Protein AF-A0A835DHA2-F1 (afdb_monomer)

Mean predicted aligned error: 10.25 Å

Foldseek 3Di:
DVVVVVVVVVVVVVVPDDDDDDDDPLADDDDPPDDDDDDEAEDDQDCDDQDHNVCQQCVNPCVSPRHHVVVVVVVVVVVCVVDVSDDYDYDPCPRRVVVVVVVVVD

Solvent-accessible surface area (backbone atoms only — not comparable to full-atom values): 6897 Å² total; per-residue (Å²): 109,74,67,61,52,53,52,52,55,54,53,53,58,63,76,68,65,81,82,80,84,78,86,75,88,63,74,88,77,83,55,83,103,52,91,72,83,84,86,79,49,69,72,87,76,71,86,46,77,96,47,54,50,65,29,34,37,75,37,45,72,39,90,82,51,80,44,38,49,51,61,52,53,54,52,49,52,55,54,39,71,76,35,84,64,58,72,75,53,83,79,60,48,89,60,57,51,47,51,50,55,62,55,74,74,105

Sequence (106 aa):
MAIEVVFVFFFASIFCAESKYMVYNTTQRVVPEKINVHLVPHSHDDVGWLKTVDQYYFGGNNSIRGACVQNVLDSVISALLDDKNRKFIYVEMARFLFNYYKFCLF

Structure (mmCIF, N/CA/C/O backbone):
data_AF-A0A835DHA2-F1
#
_entry.id   AF-A0A835DHA2-F1
#
loop_
_atom_site.group_PDB
_atom_site.id
_atom_site.type_symbol
_atom_site.label_atom_id
_atom_site.label_alt_id
_atom_site.label_comp_id
_atom_site.label_asym_id
_atom_site.label_entity_id
_atom_site.label_seq_id
_atom_site.pdbx_PDB_ins_code
_atom_site.Cartn_x
_atom_site.Cartn_y
_atom_site.Cartn_z
_atom_site.occupancy
_atom_site.B_iso_or_equiv
_atom_site.auth_seq_id
_atom_site.auth_comp_id
_atom_site.auth_asym_id
_atom_site.auth_atom_id
_atom_site.pdbx_PDB_model_num
ATOM 1 N N . MET A 1 1 ? -44.297 6.671 -27.944 1.00 62.94 1 MET A N 1
ATOM 2 C CA . MET A 1 1 ? -44.898 6.304 -26.641 1.00 62.94 1 MET A CA 1
ATOM 3 C C . MET A 1 1 ? -44.122 5.214 -25.912 1.00 62.94 1 MET A C 1
ATOM 5 O O . MET A 1 1 ? -43.697 5.482 -24.805 1.00 62.94 1 ME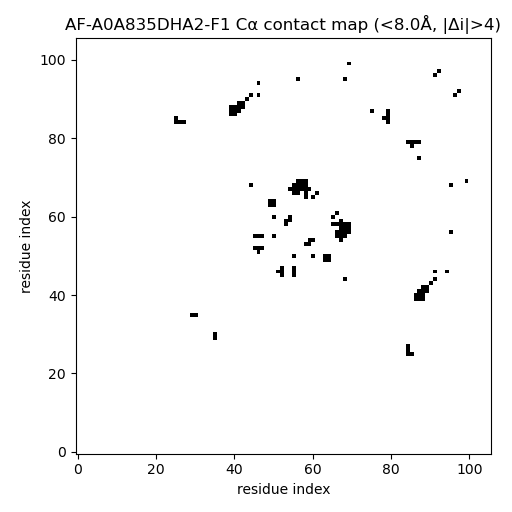T A O 1
ATOM 9 N N . ALA A 1 2 ? -43.872 4.035 -26.495 1.00 70.50 2 ALA A N 1
ATOM 10 C CA . ALA A 1 2 ? -43.145 2.966 -25.788 1.00 70.50 2 ALA A CA 1
ATOM 11 C C . ALA A 1 2 ? -41.702 3.343 -25.375 1.00 70.50 2 ALA A C 1
ATOM 13 O O . ALA A 1 2 ? -41.292 3.046 -24.262 1.00 70.50 2 ALA A O 1
ATOM 14 N N . ILE A 1 3 ? -40.958 4.046 -26.237 1.00 73.25 3 ILE A N 1
ATOM 15 C CA . ILE A 1 3 ? -39.556 4.434 -25.978 1.00 73.25 3 ILE A CA 1
ATOM 16 C C . ILE A 1 3 ? -39.454 5.485 -24.858 1.00 73.25 3 ILE A C 1
ATOM 18 O O . ILE A 1 3 ? -38.643 5.342 -23.951 1.00 73.25 3 ILE A O 1
ATOM 22 N N . GLU A 1 4 ? -40.328 6.494 -24.881 1.00 74.81 4 GLU A N 1
ATOM 23 C CA . GLU A 1 4 ? -40.44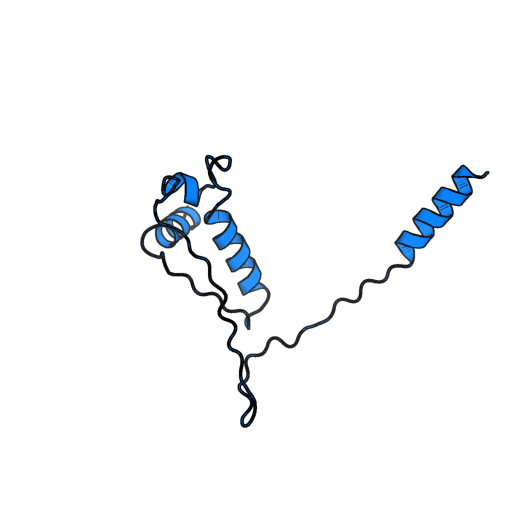2 7.527 -23.836 1.00 74.81 4 GLU A CA 1
ATOM 24 C C . GLU A 1 4 ? -40.686 6.909 -22.450 1.00 74.81 4 GLU A C 1
ATOM 26 O O . GLU A 1 4 ? -40.030 7.258 -21.474 1.00 74.81 4 GLU A O 1
ATOM 31 N N . VAL A 1 5 ? -41.585 5.923 -22.375 1.00 76.44 5 VAL A N 1
ATOM 32 C CA . VAL A 1 5 ? -41.922 5.229 -21.125 1.00 76.44 5 VAL A CA 1
ATOM 33 C C . VAL A 1 5 ? -40.724 4.434 -20.590 1.00 76.44 5 VAL A C 1
ATOM 35 O O . VAL A 1 5 ? -40.464 4.457 -19.390 1.00 76.44 5 VAL A O 1
ATOM 38 N N . VAL A 1 6 ? -39.946 3.791 -21.467 1.00 78.06 6 VAL A N 1
ATOM 39 C CA . VAL A 1 6 ? -38.726 3.055 -21.082 1.00 78.06 6 VAL A CA 1
ATOM 40 C C . VAL A 1 6 ? -37.669 3.996 -20.500 1.00 78.06 6 VAL A C 1
ATOM 42 O O . VAL A 1 6 ? -37.073 3.674 -19.472 1.00 78.06 6 VAL A O 1
ATOM 45 N N . PHE A 1 7 ? -37.470 5.176 -21.096 1.00 76.62 7 PHE A N 1
ATOM 46 C CA . PHE A 1 7 ? -36.549 6.176 -20.549 1.00 76.62 7 PHE A CA 1
ATOM 47 C C . PHE A 1 7 ? -37.006 6.683 -19.181 1.00 76.62 7 PHE A C 1
ATOM 49 O O . PHE A 1 7 ? -36.188 6.772 -18.270 1.00 76.62 7 PHE A O 1
ATOM 56 N N . VAL A 1 8 ? -38.303 6.938 -18.994 1.00 79.94 8 VAL A N 1
ATOM 57 C CA . VAL A 1 8 ? -38.850 7.368 -17.697 1.00 79.94 8 VAL A CA 1
ATOM 58 C C . VAL A 1 8 ? -38.616 6.315 -16.611 1.00 79.94 8 VAL A C 1
ATOM 60 O O . VAL A 1 8 ? -38.175 6.669 -15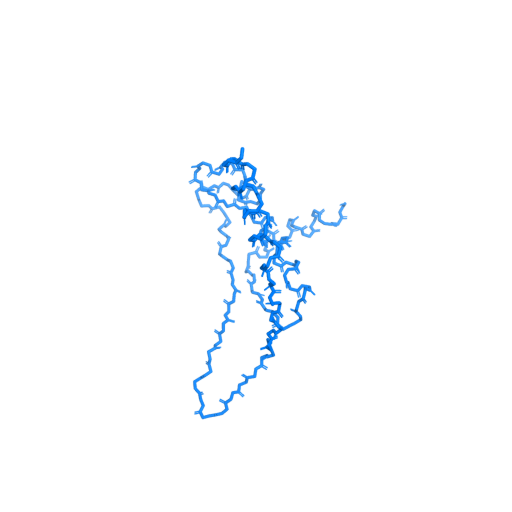.519 1.00 79.94 8 VAL A O 1
ATOM 63 N N . PHE A 1 9 ? -38.829 5.027 -16.900 1.00 74.56 9 PHE A N 1
ATOM 64 C CA . PHE A 1 9 ? -38.548 3.953 -15.939 1.00 74.56 9 PHE A CA 1
ATOM 65 C C . PHE A 1 9 ? -37.052 3.798 -15.639 1.00 74.56 9 PHE A C 1
ATOM 67 O O . PHE A 1 9 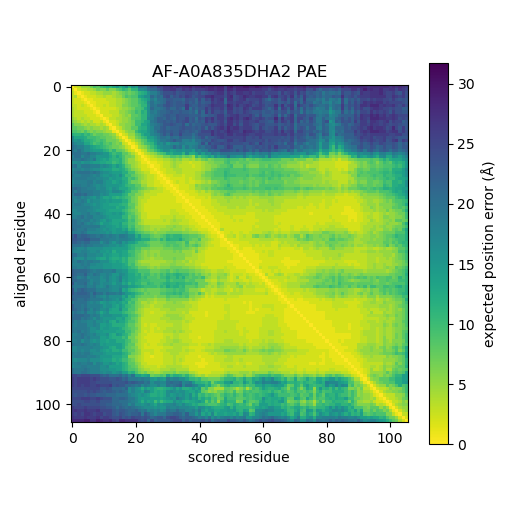? -36.680 3.596 -14.483 1.00 74.56 9 PHE A O 1
ATOM 74 N N . PHE A 1 10 ? -36.185 3.941 -16.646 1.00 74.00 10 PHE A N 1
ATOM 75 C CA . PHE A 1 10 ? -34.735 3.892 -16.456 1.00 74.00 10 PHE A CA 1
ATOM 76 C C . PHE A 1 10 ? -34.241 5.058 -15.587 1.00 74.00 10 PHE A C 1
ATOM 78 O O . PHE A 1 10 ? -33.550 4.834 -14.594 1.00 74.00 10 PHE A O 1
ATOM 85 N N . PHE A 1 11 ? -34.669 6.291 -15.873 1.00 70.88 11 PHE A N 1
ATOM 86 C CA . PHE A 1 11 ? -34.321 7.456 -15.057 1.00 70.88 11 PHE A CA 1
ATOM 87 C C . PHE A 1 11 ? -34.898 7.361 -13.639 1.00 70.88 11 PHE A C 1
ATOM 89 O O . PHE A 1 11 ? -34.171 7.601 -12.678 1.00 70.88 11 PHE A O 1
ATOM 96 N N . ALA A 1 12 ? -36.151 6.926 -13.475 1.00 73.44 12 ALA A N 1
ATOM 97 C CA . ALA A 1 12 ? -36.749 6.709 -12.156 1.00 73.44 12 ALA A CA 1
ATOM 98 C C . ALA A 1 12 ? -35.975 5.672 -11.321 1.00 73.44 12 ALA A C 1
ATOM 100 O O . ALA A 1 12 ? -35.799 5.858 -10.118 1.00 73.44 12 ALA A O 1
ATOM 101 N N . SER A 1 13 ? -35.449 4.617 -11.953 1.00 67.75 13 SER A N 1
ATOM 102 C CA . SER A 1 13 ? -34.637 3.608 -11.261 1.00 67.75 13 SER A CA 1
ATOM 103 C C . SER A 1 13 ? -33.285 4.142 -10.764 1.00 67.75 13 SER A C 1
ATOM 105 O O . SER A 1 13 ? -32.823 3.725 -9.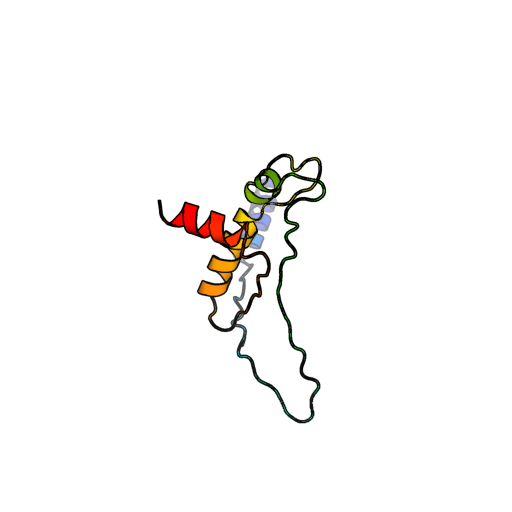705 1.00 67.75 13 SER A O 1
ATOM 107 N N . ILE A 1 14 ? -32.689 5.113 -11.469 1.00 68.25 14 ILE A N 1
ATOM 108 C CA . ILE A 1 14 ? -31.425 5.757 -11.072 1.00 68.25 14 ILE A CA 1
ATOM 109 C C . ILE A 1 14 ? -31.634 6.686 -9.868 1.00 68.25 14 ILE A C 1
ATOM 111 O O . ILE A 1 14 ? -30.796 6.721 -8.971 1.00 68.25 14 ILE A O 1
ATOM 115 N N . PHE A 1 15 ? -32.759 7.406 -9.808 1.00 64.50 15 PHE A N 1
ATOM 116 C CA . PHE A 1 15 ? -33.042 8.354 -8.721 1.00 64.50 15 PHE A CA 1
ATOM 117 C C . PHE A 1 15 ? -33.536 7.702 -7.416 1.00 64.50 15 PHE A C 1
ATOM 119 O O . PHE A 1 15 ? -33.492 8.349 -6.373 1.00 64.50 15 PHE A O 1
ATOM 126 N N . CYS A 1 16 ? -33.974 6.437 -7.436 1.00 60.12 16 CYS A N 1
ATOM 127 C CA . CYS A 1 16 ? -34.443 5.725 -6.236 1.00 60.12 16 CYS A CA 1
ATOM 128 C C . CYS A 1 16 ? -33.357 4.924 -5.493 1.00 60.12 16 CYS A C 1
ATOM 130 O O . CYS A 1 16 ? -33.649 4.333 -4.452 1.00 60.12 16 CYS A O 1
ATOM 132 N N . ALA A 1 17 ? -32.122 4.878 -5.996 1.00 66.44 17 ALA A N 1
ATOM 133 C CA . ALA A 1 17 ? -31.035 4.157 -5.342 1.00 66.44 17 ALA A CA 1
ATOM 134 C C . ALA A 1 17 ? -30.299 5.063 -4.340 1.00 66.44 17 ALA A C 1
ATOM 136 O O . ALA A 1 17 ? -29.377 5.793 -4.694 1.00 66.44 17 ALA A O 1
ATOM 137 N N . GLU A 1 18 ? -30.694 5.003 -3.069 1.00 66.56 18 GLU A N 1
ATOM 138 C CA . GLU A 1 18 ? -29.978 5.669 -1.977 1.00 66.56 18 GLU A CA 1
ATOM 139 C C . GLU A 1 18 ? -28.816 4.772 -1.506 1.00 66.56 18 GLU A C 1
ATOM 141 O O . GLU A 1 18 ? -29.033 3.687 -0.957 1.00 66.56 18 GLU A O 1
ATOM 146 N N . SER A 1 19 ? -27.563 5.179 -1.737 1.00 67.94 19 SER A N 1
ATOM 147 C CA . SER A 1 19 ? -26.403 4.444 -1.223 1.00 67.94 19 SER A CA 1
ATOM 148 C C . SER A 1 19 ? -26.128 4.857 0.226 1.00 67.94 19 SER A C 1
ATOM 150 O O . SER A 1 19 ? -25.789 5.999 0.530 1.00 67.94 19 SER A O 1
ATOM 152 N N . LYS A 1 20 ? -26.284 3.921 1.168 1.00 62.72 20 LYS A N 1
ATOM 153 C CA . LYS A 1 20 ? -25.911 4.165 2.567 1.00 62.72 20 LYS A CA 1
ATOM 154 C C . LYS A 1 20 ? -24.411 3.975 2.743 1.00 62.72 20 LYS A C 1
ATOM 156 O O . LYS A 1 20 ? -23.913 2.852 2.700 1.00 62.72 20 LYS A O 1
ATOM 161 N N . TYR A 1 21 ? -23.699 5.071 2.990 1.00 68.50 21 TYR A N 1
ATOM 162 C CA . TYR A 1 21 ? -22.323 5.017 3.471 1.00 68.50 21 TYR A CA 1
ATOM 163 C C . TYR A 1 21 ? -22.310 4.458 4.900 1.00 68.50 21 TYR A C 1
ATOM 165 O O . TYR A 1 21 ? -22.896 5.048 5.810 1.00 68.50 21 TYR A O 1
ATOM 173 N N . MET A 1 22 ? -21.680 3.300 5.105 1.00 71.62 22 MET A N 1
ATOM 174 C CA . MET A 1 22 ? -21.557 2.688 6.428 1.00 71.62 22 MET A CA 1
ATOM 175 C C . MET A 1 22 ? -20.226 3.092 7.062 1.00 71.62 22 MET A C 1
ATOM 177 O O . MET A 1 22 ? -19.160 2.834 6.508 1.00 71.62 22 MET A O 1
ATOM 181 N N . VAL A 1 23 ? -20.284 3.715 8.239 1.00 83.69 23 VAL A N 1
ATOM 182 C CA . VAL A 1 23 ? -19.089 4.035 9.027 1.00 83.69 23 VAL A CA 1
ATOM 183 C C . VAL A 1 23 ? -18.643 2.771 9.761 1.00 83.69 23 VAL A C 1
ATOM 185 O O . VAL A 1 23 ? -19.359 2.257 10.620 1.00 83.69 23 VAL A O 1
ATOM 188 N N . TYR A 1 24 ? -17.464 2.256 9.418 1.00 88.19 24 TYR A N 1
ATOM 189 C CA . TYR A 1 24 ? -16.890 1.072 10.055 1.00 88.19 24 TYR A CA 1
ATOM 190 C C . TYR A 1 24 ? -16.119 1.453 11.321 1.00 88.19 24 TYR A C 1
ATOM 192 O O . TYR A 1 24 ? -15.351 2.413 11.327 1.00 88.19 24 TYR A O 1
ATOM 200 N N . ASN A 1 25 ? -16.268 0.669 12.391 1.00 89.50 25 ASN A N 1
ATOM 201 C CA . ASN A 1 25 ? -15.379 0.771 13.547 1.00 89.50 25 ASN A CA 1
ATOM 202 C C . ASN A 1 25 ? -14.095 -0.020 13.269 1.00 89.50 25 ASN A C 1
ATOM 204 O O . ASN A 1 25 ? -14.061 -1.236 13.442 1.00 89.50 25 ASN A O 1
ATOM 208 N N . THR A 1 26 ? -13.047 0.679 12.839 1.00 91.25 26 THR A N 1
ATOM 209 C CA . THR A 1 26 ? -11.751 0.092 12.462 1.00 91.25 26 THR A CA 1
ATOM 210 C C . THR A 1 26 ? -10.755 0.011 13.622 1.00 91.25 26 THR A C 1
ATOM 212 O O . THR A 1 26 ? -9.599 -0.352 13.423 1.00 91.25 26 THR A O 1
ATOM 215 N N . THR A 1 27 ? -11.179 0.323 14.851 1.00 91.12 27 THR A N 1
ATOM 216 C CA . THR A 1 27 ? -10.286 0.367 16.016 1.00 91.12 27 THR A CA 1
ATOM 217 C C . THR A 1 27 ? -9.706 -1.014 16.333 1.00 91.12 27 THR A C 1
ATOM 219 O O . THR A 1 27 ? -10.447 -1.963 16.590 1.00 91.12 27 THR A O 1
ATOM 222 N N . GLN A 1 28 ? -8.378 -1.118 16.417 1.00 88.69 28 GLN A N 1
ATOM 223 C CA . GLN A 1 28 ? -7.701 -2.340 16.854 1.00 88.69 28 GLN A CA 1
ATOM 224 C C . GLN A 1 28 ? -7.961 -2.602 18.342 1.00 88.69 28 GLN A C 1
ATOM 226 O O . GLN A 1 28 ? -7.599 -1.784 19.191 1.00 88.69 28 GLN A O 1
ATOM 231 N N . ARG A 1 29 ? -8.533 -3.765 18.674 1.00 91.31 29 ARG A N 1
ATOM 232 C CA . ARG A 1 29 ? -8.679 -4.240 20.057 1.00 91.31 29 ARG A CA 1
ATOM 233 C C . ARG A 1 29 ? -8.529 -5.752 20.119 1.00 91.31 29 ARG A C 1
ATOM 235 O O . ARG A 1 29 ? -9.047 -6.459 19.263 1.00 91.31 29 ARG A O 1
ATOM 242 N N . VAL A 1 30 ? -7.849 -6.218 21.159 1.00 93.19 30 VAL A N 1
ATOM 243 C CA . VAL A 1 30 ? -7.814 -7.634 21.524 1.00 93.19 30 VAL A CA 1
ATOM 244 C C . VAL A 1 30 ? -8.939 -7.875 22.522 1.00 93.19 30 VAL A C 1
ATOM 246 O O . VAL A 1 30 ? -9.068 -7.134 23.496 1.00 93.19 30 VAL A O 1
ATOM 249 N N . VAL A 1 31 ? -9.763 -8.888 22.274 1.00 94.69 31 VAL A N 1
ATOM 250 C CA . VAL A 1 31 ? -10.822 -9.311 23.193 1.00 94.69 31 VAL A CA 1
ATOM 251 C C . VAL A 1 31 ? -10.355 -10.586 23.897 1.00 94.69 31 VAL A C 1
ATOM 253 O O . VAL A 1 31 ? -10.121 -11.589 23.213 1.00 94.69 31 VAL A O 1
ATOM 256 N N . PRO A 1 32 ? -10.186 -10.566 25.234 1.00 94.75 32 PRO A N 1
ATOM 257 C CA . PRO A 1 32 ? -9.889 -11.771 26.003 1.00 94.75 32 PRO A CA 1
ATOM 258 C C . PRO A 1 32 ? -10.950 -12.853 25.766 1.00 94.75 32 PRO A C 1
ATOM 260 O O . PRO A 1 32 ? -12.097 -12.536 25.456 1.00 94.75 32 PRO A O 1
ATOM 263 N N . GLU A 1 33 ? -10.564 -14.125 25.893 1.00 95.12 33 GLU A N 1
ATOM 264 C CA . GLU A 1 33 ? -11.467 -15.288 25.754 1.00 95.12 33 GLU A CA 1
ATOM 265 C C . GLU A 1 33 ? -12.090 -15.474 24.355 1.00 95.12 33 GLU A C 1
ATOM 267 O O . GLU A 1 33 ? -12.956 -16.325 24.153 1.00 95.12 33 GLU A O 1
ATOM 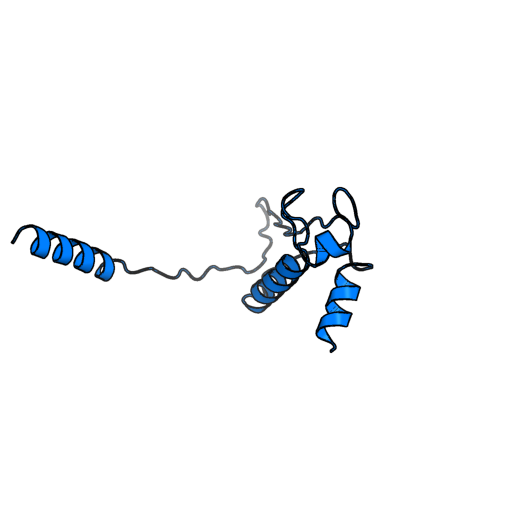272 N N . LYS A 1 34 ? -11.622 -14.716 23.356 1.00 95.81 34 LYS A N 1
ATOM 273 C CA . LYS A 1 34 ? -11.981 -14.885 21.944 1.00 95.81 34 LYS A CA 1
ATOM 274 C C . LYS A 1 34 ? -10.741 -15.099 21.086 1.00 95.81 34 LYS A C 1
ATOM 276 O O . LYS A 1 34 ? -9.629 -14.717 21.450 1.00 95.81 34 LYS A O 1
ATOM 281 N N . ILE A 1 35 ? -10.945 -15.687 19.909 1.00 94.88 35 ILE A N 1
ATOM 282 C CA . ILE A 1 35 ? -9.909 -15.748 18.877 1.00 94.88 35 ILE A CA 1
ATOM 283 C C . ILE A 1 35 ? -9.720 -14.337 18.322 1.00 94.88 35 ILE A C 1
ATOM 285 O O . ILE A 1 35 ? -10.666 -13.716 17.839 1.00 94.88 35 ILE A O 1
ATOM 289 N N . ASN A 1 36 ? -8.487 -13.845 18.392 1.00 95.44 36 ASN A N 1
ATOM 290 C CA . ASN A 1 36 ? -8.106 -12.549 17.854 1.00 95.44 36 ASN A CA 1
ATOM 291 C C . ASN A 1 36 ? -7.409 -12.765 16.512 1.00 95.44 36 ASN A C 1
ATOM 293 O O . ASN A 1 36 ? -6.372 -13.421 16.442 1.00 95.44 36 ASN A O 1
ATOM 297 N N . VAL A 1 37 ? -8.003 -12.237 15.443 1.00 95.25 37 VAL A N 1
ATOM 298 C CA . VAL A 1 37 ? -7.456 -12.344 14.088 1.00 95.25 37 VAL A CA 1
ATOM 299 C C . VAL A 1 37 ? -6.697 -11.065 13.770 1.00 95.25 37 VAL A C 1
ATOM 301 O O . VAL A 1 37 ? -7.281 -9.986 13.693 1.00 95.25 37 VAL A O 1
ATO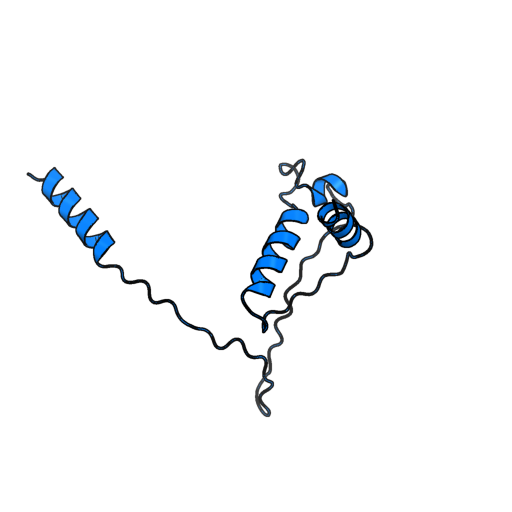M 304 N N . HIS A 1 38 ? -5.388 -11.191 13.577 1.00 94.94 38 HIS A N 1
ATOM 305 C CA . HIS A 1 38 ? -4.534 -10.084 13.169 1.00 94.94 38 HIS A CA 1
ATOM 306 C C . HIS A 1 38 ? -4.442 -10.056 11.646 1.00 94.94 38 HIS A C 1
ATOM 308 O O . HIS A 1 38 ? -3.818 -10.922 11.036 1.00 94.94 38 HIS A O 1
ATOM 314 N N . LEU A 1 39 ? -5.072 -9.059 11.031 1.00 94.88 39 LEU A N 1
ATOM 315 C CA . LEU A 1 39 ? -4.927 -8.805 9.602 1.00 94.88 39 LEU A CA 1
ATOM 316 C C . LEU A 1 39 ? -3.650 -7.991 9.386 1.00 94.88 39 LEU A C 1
ATOM 318 O O . LEU A 1 39 ? -3.515 -6.905 9.948 1.00 94.88 39 LEU A O 1
ATOM 322 N N . VAL A 1 40 ? -2.722 -8.515 8.582 1.00 95.19 40 VAL A N 1
ATOM 323 C CA . VAL A 1 40 ? -1.435 -7.867 8.280 1.00 95.19 40 VAL A CA 1
ATOM 324 C C . VAL A 1 40 ? -1.333 -7.609 6.772 1.00 95.19 40 VAL A C 1
ATOM 326 O O . VAL A 1 40 ? -0.830 -8.462 6.032 1.00 95.19 40 VAL A O 1
ATOM 329 N N . PRO A 1 41 ? -1.841 -6.458 6.292 1.00 95.94 41 PRO A N 1
ATOM 330 C CA . PRO A 1 41 ? -1.732 -6.073 4.889 1.00 95.94 41 PRO A CA 1
ATOM 331 C C . PRO A 1 41 ? -0.272 -5.829 4.493 1.00 95.94 41 PRO A C 1
ATOM 333 O O . PRO A 1 41 ? 0.458 -5.139 5.208 1.00 95.94 41 PRO A O 1
ATOM 336 N N . HIS A 1 42 ? 0.134 -6.386 3.355 1.00 94.75 42 HIS A N 1
ATOM 337 C CA . HIS A 1 42 ? 1.481 -6.269 2.799 1.00 94.75 42 HIS A CA 1
ATOM 338 C C . HIS A 1 42 ? 1.448 -6.379 1.268 1.00 94.75 42 HIS A C 1
ATOM 340 O O . HIS A 1 42 ? 0.480 -6.896 0.707 1.00 94.75 42 HIS A O 1
ATOM 346 N N . SER A 1 43 ? 2.512 -5.914 0.611 1.00 93.19 43 SER A N 1
ATOM 347 C CA . SER A 1 43 ? 2.826 -6.224 -0.790 1.00 93.19 43 SER A CA 1
ATOM 348 C C . SER A 1 43 ? 4.166 -6.942 -0.837 1.00 93.19 43 SER A C 1
ATOM 350 O O . SER A 1 43 ? 5.039 -6.653 -0.023 1.00 93.19 43 SER A O 1
ATOM 352 N N . HIS A 1 44 ? 4.304 -7.882 -1.765 1.00 93.12 44 HIS A N 1
ATOM 353 C CA . HIS A 1 44 ? 5.567 -8.549 -2.047 1.00 93.12 44 HIS A CA 1
ATOM 354 C C . HIS A 1 44 ? 6.113 -7.999 -3.362 1.00 93.12 44 HIS A C 1
ATOM 356 O O . HIS A 1 44 ? 5.597 -8.333 -4.434 1.00 93.12 44 HIS A O 1
ATOM 362 N N . ASP A 1 45 ? 7.143 -7.161 -3.274 1.00 90.00 45 ASP A N 1
ATOM 363 C CA . ASP A 1 45 ? 7.674 -6.426 -4.418 1.00 90.00 45 ASP A CA 1
ATOM 364 C C . ASP A 1 45 ? 9.070 -6.943 -4.780 1.00 90.00 45 ASP A C 1
ATOM 366 O O . ASP A 1 45 ? 10.087 -6.511 -4.240 1.00 90.00 45 ASP A O 1
ATOM 370 N N . ASP A 1 46 ? 9.136 -7.868 -5.737 1.00 89.50 46 ASP A N 1
ATOM 371 C CA . ASP A 1 46 ? 10.403 -8.461 -6.164 1.00 89.50 46 ASP A CA 1
ATOM 372 C C . ASP A 1 46 ? 11.383 -7.413 -6.721 1.00 89.50 46 ASP A C 1
ATOM 374 O O . ASP A 1 46 ? 11.107 -6.724 -7.710 1.00 89.50 46 ASP A O 1
ATOM 378 N N . VAL A 1 47 ? 12.591 -7.343 -6.150 1.00 85.06 47 VAL A N 1
ATOM 379 C CA . VAL A 1 47 ? 13.673 -6.451 -6.610 1.00 85.06 47 VAL A CA 1
ATOM 380 C C . VAL A 1 47 ? 14.400 -7.061 -7.816 1.00 85.06 47 VAL A C 1
ATOM 382 O O . VAL A 1 47 ? 15.610 -7.285 -7.810 1.00 85.06 47 VAL A O 1
ATOM 385 N N . GLY A 1 48 ? 13.639 -7.311 -8.877 1.00 82.00 48 GLY A N 1
ATOM 386 C CA . GLY A 1 48 ? 14.091 -8.011 -10.072 1.00 82.00 48 GLY A CA 1
ATOM 387 C C . GLY A 1 48 ? 13.788 -9.507 -10.004 1.00 82.00 48 GLY A C 1
ATOM 388 O O . GLY A 1 48 ? 14.333 -10.232 -9.178 1.00 82.00 48 GLY A O 1
ATOM 389 N N . TRP A 1 49 ? 12.929 -9.958 -10.918 1.00 88.12 49 TRP A N 1
ATOM 390 C CA . TRP A 1 49 ? 12.577 -11.367 -11.121 1.00 88.12 49 TRP A CA 1
ATOM 391 C C . TRP A 1 49 ? 12.306 -11.609 -12.609 1.00 88.12 49 TRP A C 1
ATOM 393 O O . TRP A 1 49 ? 13.235 -11.884 -13.362 1.00 88.12 49 TRP A O 1
ATOM 403 N N . LEU A 1 50 ? 11.059 -11.422 -13.061 1.00 88.94 50 LEU A N 1
ATOM 404 C CA . LEU A 1 50 ? 10.687 -11.506 -14.484 1.00 88.94 50 LEU A CA 1
ATOM 405 C C . LEU A 1 50 ? 10.864 -10.177 -15.226 1.00 88.94 50 LEU A C 1
ATOM 407 O O . LEU A 1 50 ? 10.999 -10.157 -16.448 1.00 88.94 50 LEU A O 1
ATOM 411 N N . LYS A 1 51 ? 10.829 -9.068 -14.487 1.00 88.12 51 LYS A N 1
ATOM 412 C CA . LYS A 1 51 ? 11.051 -7.711 -14.989 1.00 88.12 51 LYS A CA 1
ATOM 413 C C . LYS A 1 51 ? 12.263 -7.107 -14.291 1.00 88.12 51 LYS A C 1
ATOM 415 O O . LYS A 1 51 ? 12.655 -7.548 -13.206 1.00 88.12 51 LYS A O 1
ATOM 420 N N . THR A 1 52 ? 12.850 -6.086 -14.906 1.00 89.19 52 THR A N 1
ATOM 421 C CA . THR A 1 52 ? 13.889 -5.295 -14.240 1.00 89.19 52 THR A CA 1
ATOM 422 C C . THR A 1 52 ? 13.287 -4.482 -13.093 1.00 89.19 52 THR A C 1
ATOM 424 O O . THR A 1 52 ? 12.079 -4.244 -13.047 1.00 89.19 52 THR A O 1
ATOM 427 N N . VAL A 1 53 ? 14.136 -4.032 -12.169 1.00 87.38 53 VAL A N 1
ATOM 428 C CA . VAL A 1 53 ? 13.730 -3.196 -11.028 1.00 87.38 53 VAL A CA 1
ATOM 429 C C . VAL A 1 53 ? 12.932 -1.972 -11.489 1.00 87.38 53 VAL A C 1
ATOM 431 O O . VAL A 1 53 ? 11.844 -1.728 -10.980 1.00 87.38 53 VAL A O 1
ATOM 434 N N . ASP A 1 54 ? 13.416 -1.250 -12.499 1.00 88.00 54 ASP A N 1
ATOM 435 C CA . ASP A 1 54 ? 12.748 -0.036 -12.986 1.00 88.00 54 ASP A CA 1
ATOM 436 C C . ASP A 1 54 ? 11.423 -0.351 -13.689 1.00 88.00 54 ASP A C 1
ATOM 438 O O . ASP A 1 54 ? 10.448 0.388 -13.564 1.00 88.00 54 ASP A O 1
ATOM 442 N N . GLN A 1 55 ? 11.346 -1.487 -14.387 1.00 89.06 55 GLN A N 1
ATOM 443 C CA . GLN A 1 55 ? 10.097 -1.947 -14.992 1.00 89.06 55 GLN A CA 1
ATOM 444 C C . GLN A 1 55 ? 9.054 -2.321 -13.934 1.00 89.06 55 GLN A C 1
ATOM 446 O O . GLN A 1 55 ? 7.865 -2.096 -14.160 1.00 89.06 55 GLN A O 1
ATOM 451 N N . TYR A 1 56 ? 9.465 -2.893 -12.799 1.00 90.81 56 TYR A N 1
ATOM 452 C CA . TYR A 1 56 ? 8.576 -3.106 -11.655 1.00 90.81 56 TYR A CA 1
ATOM 453 C C . TYR A 1 56 ? 8.193 -1.787 -10.979 1.00 90.81 56 TYR A C 1
ATOM 455 O O . TYR A 1 56 ? 7.026 -1.612 -10.635 1.00 90.81 56 TYR A O 1
ATOM 463 N N . TYR A 1 57 ? 9.129 -0.847 -10.842 1.00 88.38 57 TYR A N 1
ATOM 464 C CA . TYR A 1 57 ? 8.877 0.433 -10.184 1.00 88.38 57 TYR A CA 1
ATOM 465 C C . TYR A 1 57 ? 7.868 1.300 -10.948 1.00 88.38 57 TYR A C 1
ATOM 467 O O . TYR A 1 57 ? 6.830 1.649 -10.394 1.00 88.38 57 TYR A O 1
ATOM 475 N N . PHE A 1 58 ? 8.128 1.566 -12.233 1.00 89.69 58 PHE A N 1
ATOM 476 C CA . PHE A 1 58 ? 7.302 2.439 -13.081 1.00 89.69 58 PHE A CA 1
ATOM 477 C C . PHE A 1 58 ? 6.137 1.724 -13.782 1.00 89.69 58 PHE A C 1
ATOM 479 O O . PHE A 1 58 ? 5.354 2.354 -14.488 1.00 89.69 58 PHE A O 1
ATOM 486 N N . GLY A 1 59 ? 6.038 0.398 -13.669 1.00 88.50 59 GLY A N 1
ATOM 487 C CA . GLY A 1 59 ? 5.012 -0.361 -14.385 1.00 88.50 59 GLY A CA 1
ATOM 488 C C . GLY A 1 59 ? 5.275 -0.521 -15.884 1.00 88.50 59 GLY A C 1
ATOM 489 O O . GLY A 1 59 ? 4.338 -0.596 -16.676 1.00 88.50 59 GLY A O 1
ATOM 490 N N . GLY A 1 60 ? 6.539 -0.596 -16.299 1.00 89.50 60 GLY A N 1
ATOM 491 C CA . GLY A 1 60 ? 6.915 -0.873 -17.688 1.00 89.50 60 GLY A CA 1
ATOM 492 C C . GLY A 1 60 ? 6.698 -2.339 -18.074 1.00 89.50 60 GLY A C 1
ATOM 493 O O . GLY A 1 60 ? 6.753 -3.218 -17.224 1.00 89.50 60 GLY A O 1
ATOM 494 N N . ASN A 1 61 ? 6.494 -2.628 -19.361 1.00 86.88 61 ASN A N 1
ATOM 495 C CA . ASN A 1 61 ? 6.390 -3.994 -19.904 1.00 86.88 61 ASN A CA 1
ATOM 496 C C . ASN A 1 61 ? 5.369 -4.908 -19.181 1.00 86.88 61 ASN A C 1
ATOM 498 O O . ASN A 1 61 ? 5.644 -6.066 -18.854 1.00 86.88 61 ASN A O 1
ATOM 502 N N . ASN A 1 62 ? 4.170 -4.376 -18.920 1.00 89.06 62 ASN A N 1
ATOM 503 C CA . ASN A 1 62 ? 3.110 -5.096 -18.203 1.00 89.06 62 ASN A CA 1
ATOM 504 C C . ASN A 1 62 ? 2.555 -6.317 -18.950 1.00 89.06 62 ASN A C 1
ATOM 506 O O . ASN A 1 62 ? 1.898 -7.144 -18.324 1.00 89.06 62 ASN A O 1
ATOM 510 N N . SER A 1 63 ? 2.864 -6.475 -20.242 1.00 91.00 63 SER A N 1
ATOM 511 C CA . SER A 1 63 ? 2.539 -7.685 -21.006 1.00 91.00 63 SER A CA 1
ATOM 512 C C . SER A 1 63 ? 3.228 -8.941 -20.456 1.00 91.00 63 SER A C 1
ATOM 514 O O . SER A 1 63 ? 2.680 -10.029 -20.592 1.00 91.00 63 SER A O 1
ATOM 516 N N . ILE A 1 64 ? 4.400 -8.812 -19.814 1.00 87.25 64 ILE A N 1
ATOM 517 C CA . ILE A 1 64 ? 5.062 -9.929 -19.112 1.00 87.25 64 ILE A CA 1
ATOM 518 C C . ILE A 1 64 ? 4.370 -10.185 -17.771 1.00 87.25 64 ILE A C 1
ATOM 520 O O . ILE A 1 64 ? 4.026 -11.318 -17.434 1.00 87.25 64 ILE A O 1
ATOM 524 N N . ARG A 1 65 ? 4.199 -9.116 -16.984 1.00 86.38 65 ARG A N 1
ATOM 525 C CA . ARG A 1 65 ? 3.517 -9.136 -15.689 1.00 86.38 65 ARG A CA 1
ATOM 526 C C . ARG A 1 65 ? 3.047 -7.731 -15.319 1.00 86.38 65 ARG A C 1
ATOM 528 O O . ARG A 1 65 ? 3.856 -6.802 -15.250 1.00 86.38 65 ARG A O 1
ATOM 535 N N . GLY A 1 66 ? 1.750 -7.597 -15.049 1.00 89.06 66 GLY A N 1
ATOM 536 C CA . GLY A 1 66 ? 1.154 -6.362 -14.549 1.00 89.06 66 GLY A CA 1
ATOM 537 C C . GLY A 1 66 ? 1.595 -6.099 -13.114 1.00 89.06 66 GLY A C 1
ATOM 538 O O . GLY A 1 66 ? 1.136 -6.774 -12.199 1.00 89.06 66 GLY A O 1
ATOM 539 N N . ALA A 1 67 ? 2.513 -5.154 -12.933 1.00 89.12 67 ALA A N 1
ATOM 540 C CA . ALA A 1 67 ? 3.020 -4.756 -11.624 1.00 89.12 67 ALA A CA 1
ATOM 541 C C . ALA A 1 67 ? 3.635 -3.360 -11.723 1.00 89.12 67 ALA A C 1
ATOM 543 O O . ALA A 1 67 ? 4.459 -3.136 -12.612 1.00 89.12 67 ALA A O 1
ATOM 544 N N . CYS A 1 68 ? 3.235 -2.467 -10.817 1.00 91.56 68 CYS A N 1
ATOM 545 C CA . CYS A 1 68 ? 3.722 -1.096 -10.697 1.00 91.56 68 CYS A CA 1
ATOM 546 C C . CYS A 1 68 ? 3.828 -0.739 -9.209 1.00 91.56 68 CYS A C 1
ATOM 548 O O . CYS A 1 68 ? 2.807 -0.514 -8.558 1.00 91.56 68 CYS A O 1
ATOM 550 N N . VAL A 1 69 ? 5.049 -0.710 -8.675 1.00 90.94 69 VAL A N 1
ATOM 551 C CA . VAL A 1 69 ? 5.295 -0.430 -7.249 1.00 90.94 69 VAL A CA 1
ATOM 552 C C . VAL A 1 69 ? 4.924 1.008 -6.897 1.00 90.94 69 VAL A C 1
ATOM 554 O O . VAL A 1 69 ? 4.377 1.248 -5.824 1.00 90.94 69 VAL A O 1
ATOM 557 N N . GLN A 1 70 ? 5.137 1.960 -7.810 1.00 89.88 70 GLN A N 1
ATOM 558 C CA . GLN A 1 70 ? 4.750 3.354 -7.592 1.00 89.88 70 GLN A CA 1
ATOM 559 C C . GLN A 1 70 ? 3.252 3.484 -7.273 1.00 89.88 70 GLN A C 1
ATOM 561 O O . GLN A 1 70 ? 2.889 4.085 -6.267 1.00 89.88 70 GLN A O 1
ATOM 566 N N . ASN A 1 71 ? 2.388 2.822 -8.049 1.00 92.25 71 ASN A N 1
ATOM 567 C CA . ASN A 1 71 ? 0.941 2.854 -7.816 1.00 92.25 71 ASN A CA 1
ATOM 568 C C . ASN A 1 71 ? 0.548 2.202 -6.481 1.00 92.25 71 ASN A C 1
ATOM 570 O O . ASN A 1 71 ? -0.408 2.636 -5.833 1.00 92.25 71 ASN A O 1
ATOM 574 N N . VAL A 1 72 ? 1.257 1.144 -6.073 1.00 92.56 72 VAL A N 1
ATOM 575 C CA . VAL A 1 72 ? 1.036 0.495 -4.772 1.00 92.56 72 VAL A CA 1
ATOM 576 C C . VAL A 1 72 ? 1.356 1.479 -3.652 1.00 92.56 72 VAL A C 1
ATOM 578 O O . VAL A 1 72 ? 0.515 1.692 -2.785 1.00 92.56 72 VAL A O 1
ATOM 581 N N . LEU A 1 73 ? 2.519 2.131 -3.695 1.00 91.88 73 LEU A N 1
ATOM 582 C CA . LEU A 1 73 ? 2.917 3.104 -2.678 1.00 91.88 73 LEU A CA 1
ATOM 583 C C . LEU A 1 73 ? 1.969 4.309 -2.637 1.00 91.88 73 LEU A C 1
ATOM 585 O O . LEU A 1 73 ? 1.488 4.650 -1.557 1.00 91.88 73 LEU A O 1
ATOM 589 N N . ASP A 1 74 ? 1.626 4.887 -3.791 1.00 91.62 74 ASP A N 1
ATOM 590 C CA . ASP A 1 74 ? 0.708 6.030 -3.883 1.00 91.62 74 ASP A CA 1
ATOM 591 C C . ASP A 1 74 ? -0.662 5.696 -3.273 1.00 91.62 74 ASP A C 1
ATOM 593 O O . ASP A 1 74 ? -1.173 6.418 -2.414 1.00 91.62 74 ASP A O 1
ATOM 597 N N . SER A 1 75 ? -1.244 4.558 -3.666 1.00 94.25 75 SER A N 1
ATOM 598 C CA . SER A 1 75 ? -2.565 4.144 -3.182 1.00 94.25 75 SER A CA 1
ATOM 599 C C . SER A 1 75 ? -2.568 3.760 -1.703 1.00 94.25 75 SER A C 1
ATOM 601 O O . SER A 1 75 ? -3.511 4.101 -0.985 1.00 94.25 75 SER A O 1
ATOM 603 N N . VAL A 1 76 ? -1.517 3.092 -1.220 1.00 94.44 76 VAL A N 1
ATOM 604 C CA . VAL A 1 76 ? -1.373 2.735 0.195 1.00 94.44 76 VAL A CA 1
ATOM 605 C C . VAL A 1 76 ? -1.235 3.989 1.050 1.00 94.44 76 VAL A C 1
ATOM 607 O O . VAL A 1 76 ? -1.902 4.082 2.077 1.00 94.44 76 VAL A O 1
ATOM 610 N N . ILE A 1 77 ? -0.428 4.969 0.637 1.00 92.69 77 ILE A N 1
ATOM 611 C CA . ILE A 1 77 ? -0.266 6.224 1.382 1.00 92.69 77 ILE A CA 1
ATOM 612 C C . ILE A 1 77 ? -1.607 6.950 1.491 1.00 92.69 77 ILE A C 1
ATOM 614 O O . ILE A 1 77 ? -2.012 7.286 2.604 1.00 92.69 77 ILE A O 1
ATOM 618 N N . SER A 1 78 ? -2.336 7.127 0.383 1.00 94.56 78 SER A N 1
ATOM 619 C CA . SER A 1 78 ? -3.677 7.727 0.419 1.00 94.56 78 SER A CA 1
ATOM 620 C C . SER A 1 78 ? -4.616 6.952 1.347 1.00 94.56 78 SER A C 1
ATOM 622 O O . SER A 1 78 ? -5.235 7.538 2.232 1.00 94.56 78 SER A O 1
ATOM 624 N N . ALA A 1 79 ? -4.650 5.623 1.233 1.00 93.00 79 ALA A N 1
ATOM 625 C CA . ALA A 1 79 ? -5.508 4.796 2.071 1.00 93.00 79 ALA A CA 1
ATOM 626 C C . ALA A 1 79 ? -5.151 4.878 3.566 1.00 93.00 79 ALA A C 1
ATOM 628 O O . ALA A 1 79 ? -6.054 4.819 4.401 1.00 93.00 79 ALA A O 1
ATOM 629 N N . LEU A 1 80 ? -3.872 4.995 3.930 1.00 93.75 80 LEU A N 1
ATOM 630 C CA . LEU A 1 80 ? -3.433 5.133 5.323 1.00 93.75 80 LEU A CA 1
ATOM 631 C C . LEU A 1 80 ? -3.722 6.527 5.895 1.00 93.75 80 LEU A C 1
ATOM 633 O O . LEU A 1 80 ? -3.972 6.648 7.094 1.00 93.75 80 LEU A O 1
ATOM 637 N N . LEU A 1 81 ? -3.699 7.571 5.062 1.00 93.62 81 LEU A N 1
ATOM 638 C CA . LEU A 1 81 ? -4.054 8.931 5.475 1.00 93.62 81 LEU A CA 1
ATOM 639 C C . LEU A 1 81 ? -5.553 9.072 5.767 1.00 93.62 81 LEU A C 1
ATOM 641 O O . 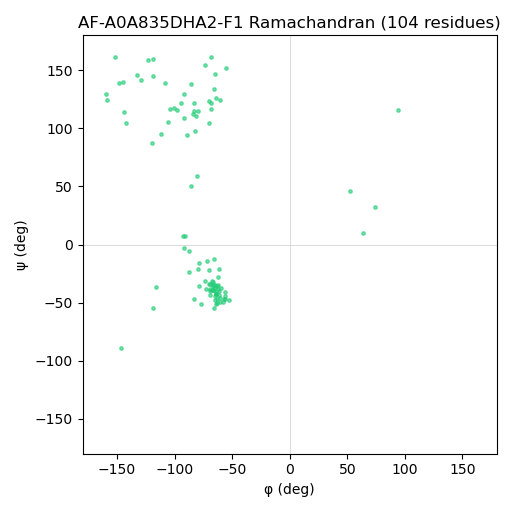LEU A 1 81 ? -5.919 9.791 6.697 1.00 93.62 81 LEU A O 1
ATOM 645 N N . ASP A 1 82 ? -6.399 8.345 5.033 1.00 93.62 82 ASP A N 1
ATOM 646 C CA . ASP A 1 82 ? -7.854 8.364 5.221 1.00 93.62 82 ASP A CA 1
ATOM 647 C C . ASP A 1 82 ? -8.303 7.776 6.572 1.00 93.62 82 ASP A C 1
ATOM 649 O O . ASP A 1 82 ? -9.306 8.212 7.139 1.00 93.62 82 ASP A O 1
ATOM 653 N N . ASP A 1 83 ? -7.586 6.781 7.108 1.00 92.56 83 ASP A N 1
ATOM 654 C CA . ASP A 1 83 ? -7.915 6.148 8.391 1.00 92.56 83 ASP A CA 1
ATOM 655 C C . ASP A 1 83 ? -6.657 5.754 9.177 1.00 92.56 83 ASP A C 1
ATOM 657 O O . ASP A 1 83 ? -5.935 4.816 8.833 1.00 92.56 83 ASP A O 1
ATOM 661 N N . LYS A 1 84 ? -6.466 6.418 10.323 1.00 92.25 84 LYS A N 1
ATOM 662 C CA . LYS A 1 84 ? -5.334 6.227 11.246 1.00 92.25 84 LYS A 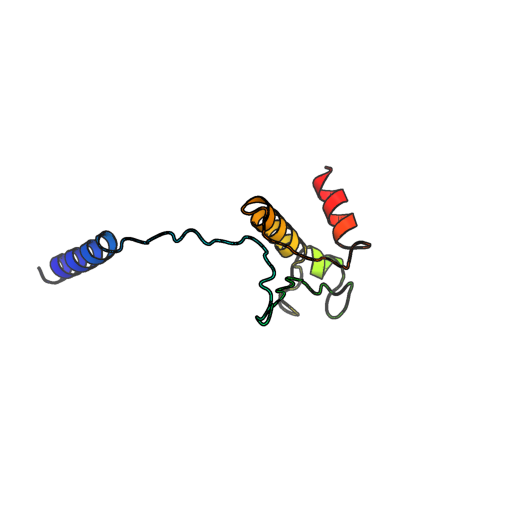CA 1
ATOM 663 C C . LYS A 1 84 ? -5.237 4.810 11.832 1.00 92.25 84 LYS A C 1
ATOM 665 O O . LYS A 1 84 ? -4.172 4.413 12.323 1.00 92.25 84 LYS A O 1
ATOM 670 N N . ASN A 1 85 ? -6.333 4.051 11.829 1.00 93.50 85 ASN A N 1
ATOM 671 C CA . ASN A 1 85 ? -6.352 2.675 12.316 1.00 93.50 85 ASN A CA 1
ATOM 672 C C . ASN A 1 85 ? -5.805 1.677 11.292 1.00 93.50 85 ASN A C 1
ATOM 674 O O . ASN A 1 85 ? -5.377 0.592 11.692 1.00 93.50 85 ASN A O 1
ATOM 678 N N . ARG A 1 86 ? -5.773 2.024 9.998 1.00 93.88 86 ARG A N 1
ATOM 679 C CA . ARG A 1 86 ? -5.203 1.154 8.965 1.00 93.88 86 ARG A CA 1
ATOM 680 C C . ARG A 1 86 ? -3.703 0.976 9.195 1.00 93.88 86 ARG A C 1
ATOM 682 O O . ARG A 1 86 ? -3.012 1.860 9.707 1.00 93.88 86 ARG A O 1
ATOM 689 N N . LYS A 1 87 ? -3.211 -0.213 8.851 1.00 93.38 87 LYS A N 1
ATOM 690 C CA . LYS A 1 87 ? -1.808 -0.616 8.973 1.00 93.38 87 LYS A CA 1
ATOM 691 C C . LYS A 1 87 ? -1.374 -1.267 7.673 1.00 93.38 87 LYS A C 1
ATOM 693 O O . LYS A 1 87 ? -2.166 -1.953 7.031 1.00 93.38 87 LYS A O 1
ATOM 698 N N . PHE A 1 88 ? -0.117 -1.064 7.319 1.00 94.81 88 PHE A N 1
ATOM 699 C CA . PHE A 1 88 ? 0.513 -1.702 6.179 1.00 94.81 88 PHE A CA 1
ATOM 700 C C . PHE A 1 88 ? 1.988 -1.908 6.503 1.00 94.81 88 PHE A C 1
ATOM 702 O O . PHE A 1 88 ? 2.606 -1.031 7.113 1.00 94.81 88 PHE A O 1
ATOM 709 N N . ILE A 1 89 ? 2.536 -3.060 6.128 1.00 93.19 89 ILE A N 1
ATOM 710 C CA . ILE A 1 89 ? 3.969 -3.331 6.244 1.00 93.19 89 ILE A CA 1
ATOM 711 C C . ILE A 1 89 ? 4.602 -3.333 4.854 1.00 93.19 89 ILE A C 1
ATOM 713 O O . ILE A 1 89 ? 4.030 -3.854 3.899 1.00 93.19 89 ILE A O 1
ATOM 717 N N . TYR A 1 90 ? 5.791 -2.746 4.758 1.00 91.31 90 TYR A N 1
ATOM 718 C CA . TYR A 1 90 ? 6.602 -2.718 3.545 1.00 91.31 90 TYR A CA 1
ATOM 719 C C . TYR A 1 90 ? 8.010 -3.197 3.892 1.00 91.31 90 TYR A C 1
ATOM 721 O O . TYR A 1 90 ? 8.496 -2.878 4.981 1.00 91.31 90 TYR A O 1
ATOM 729 N N . VAL A 1 91 ? 8.657 -3.972 3.020 1.00 87.81 91 VAL A N 1
ATOM 730 C CA . VAL A 1 91 ? 9.916 -4.662 3.357 1.00 87.81 91 VAL A CA 1
ATOM 731 C C . VAL A 1 91 ? 11.086 -4.162 2.507 1.00 87.81 91 VAL A C 1
ATOM 733 O O . VAL A 1 91 ? 12.197 -3.998 3.010 1.00 87.81 91 VAL A O 1
ATOM 736 N N . GLU A 1 92 ? 10.861 -3.840 1.239 1.00 83.88 92 GLU A N 1
ATOM 737 C CA . GLU A 1 92 ? 11.892 -3.637 0.215 1.00 83.88 92 GLU A CA 1
ATOM 738 C C . GLU A 1 92 ? 12.451 -2.198 0.197 1.00 83.88 92 GLU A C 1
ATOM 740 O O . GLU A 1 92 ? 12.573 -1.526 -0.833 1.00 83.88 92 GLU A O 1
ATOM 745 N N . MET A 1 93 ? 12.843 -1.733 1.387 1.00 67.00 93 MET A N 1
ATOM 746 C CA . MET A 1 93 ? 13.287 -0.370 1.707 1.00 67.00 93 MET A CA 1
ATOM 747 C C . MET A 1 93 ? 14.464 0.116 0.852 1.00 67.00 93 MET A C 1
ATOM 749 O O . MET A 1 93 ? 14.498 1.268 0.419 1.00 67.00 93 MET A O 1
ATOM 753 N N . ALA A 1 94 ? 15.438 -0.765 0.606 1.00 60.84 94 ALA A N 1
ATOM 754 C CA . ALA A 1 94 ? 16.731 -0.395 0.033 1.00 60.84 94 ALA A CA 1
ATOM 755 C C . ALA A 1 94 ? 16.666 0.025 -1.445 1.00 60.84 94 ALA A C 1
ATOM 757 O O . ALA A 1 94 ? 17.568 0.715 -1.917 1.00 60.84 94 ALA A O 1
ATOM 758 N N . ARG A 1 95 ? 15.631 -0.390 -2.187 1.00 64.31 95 ARG A N 1
ATOM 759 C CA . ARG A 1 95 ? 15.522 -0.100 -3.622 1.00 64.31 95 ARG A CA 1
ATOM 760 C C . ARG A 1 95 ? 14.283 0.719 -3.953 1.00 64.31 95 ARG A C 1
ATOM 762 O O . ARG A 1 95 ? 14.421 1.774 -4.561 1.00 64.31 95 ARG A O 1
ATOM 769 N N . PHE A 1 96 ? 13.094 0.273 -3.561 1.00 68.44 96 PHE A N 1
ATOM 770 C CA . PHE A 1 96 ? 11.864 0.942 -3.981 1.00 68.44 96 PHE A CA 1
ATOM 771 C C . PHE A 1 96 ? 11.529 2.139 -3.102 1.00 68.44 96 PHE A C 1
ATOM 773 O O . PHE A 1 96 ? 11.315 3.228 -3.630 1.00 68.44 96 PHE A O 1
ATOM 780 N N . LEU A 1 97 ? 11.586 1.984 -1.777 1.00 67.81 97 LEU A N 1
ATOM 781 C CA . LEU A 1 97 ? 11.245 3.088 -0.882 1.00 67.81 97 LEU A CA 1
ATOM 782 C C . LEU A 1 97 ? 12.269 4.234 -0.962 1.00 67.81 97 LEU A C 1
ATOM 784 O O . LEU A 1 97 ? 11.885 5.400 -0.997 1.00 67.81 97 LEU A O 1
ATOM 788 N N . PHE A 1 98 ? 13.565 3.922 -1.083 1.00 66.31 98 PHE A N 1
ATOM 789 C CA . PHE A 1 98 ? 14.597 4.941 -1.313 1.00 66.31 98 PHE A CA 1
ATOM 790 C C . PHE A 1 98 ? 14.386 5.719 -2.623 1.00 66.31 98 PHE A C 1
ATOM 792 O O . PHE A 1 98 ? 14.461 6.947 -2.623 1.00 66.31 98 PHE A O 1
ATOM 799 N N . ASN A 1 99 ? 14.096 5.029 -3.733 1.00 61.28 99 ASN A N 1
ATOM 800 C CA . ASN A 1 99 ? 13.813 5.689 -5.011 1.00 61.28 99 ASN A CA 1
ATOM 801 C C . ASN A 1 99 ? 12.532 6.533 -4.953 1.00 61.28 99 ASN A C 1
ATOM 803 O O . ASN A 1 99 ? 12.513 7.631 -5.503 1.00 61.28 99 ASN A O 1
ATOM 807 N N . TYR A 1 100 ? 11.509 6.066 -4.238 1.00 62.28 100 TYR A N 1
ATOM 808 C CA . TYR A 1 100 ? 10.261 6.797 -4.035 1.00 62.28 100 TYR A CA 1
ATOM 809 C C . TYR A 1 100 ? 10.467 8.097 -3.252 1.00 62.28 100 TYR A C 1
ATOM 811 O O . TYR A 1 100 ? 10.107 9.168 -3.736 1.00 62.28 100 TYR A O 1
ATOM 819 N N . TYR A 1 101 ? 11.145 8.053 -2.098 1.00 65.31 101 TYR A N 1
ATOM 820 C CA . TYR A 1 101 ? 11.470 9.275 -1.351 1.00 65.31 101 TYR A CA 1
ATOM 821 C C . TYR A 1 101 ? 12.366 10.221 -2.140 1.00 65.31 101 TYR A C 1
ATOM 823 O O . TYR A 1 101 ? 12.173 11.432 -2.081 1.00 65.31 101 TYR A O 1
ATOM 831 N N . LYS A 1 102 ? 13.329 9.687 -2.900 1.00 60.88 102 LYS A N 1
ATOM 832 C CA . LYS A 1 102 ? 14.178 10.508 -3.762 1.00 60.88 102 LYS A CA 1
ATOM 833 C C . LYS A 1 102 ? 13.367 11.219 -4.844 1.00 60.88 102 LYS A C 1
ATOM 835 O O . LYS A 1 102 ? 13.711 12.342 -5.176 1.00 60.88 102 LYS A O 1
ATOM 840 N N . PHE A 1 103 ? 12.315 10.598 -5.372 1.00 57.59 103 PHE A N 1
ATOM 841 C CA . PHE A 1 103 ? 11.455 11.201 -6.389 1.00 57.59 103 PHE A CA 1
ATOM 842 C C . PHE A 1 103 ? 10.444 12.200 -5.801 1.00 57.59 103 PHE A C 1
ATOM 844 O O . PHE A 1 103 ? 10.201 13.227 -6.413 1.00 57.59 103 PHE A O 1
ATOM 851 N N . CYS A 1 104 ? 9.908 11.961 -4.598 1.00 59.44 104 CYS A N 1
ATOM 852 C CA . CYS A 1 104 ? 9.010 12.906 -3.911 1.00 59.44 104 CYS A CA 1
ATOM 853 C C . CYS A 1 104 ? 9.698 14.171 -3.365 1.00 59.44 104 CYS A C 1
ATOM 855 O O . CYS A 1 104 ? 9.009 15.105 -2.961 1.00 59.44 104 CYS A O 1
ATOM 857 N N . LEU A 1 105 ? 11.031 14.193 -3.285 1.00 47.78 105 LEU A N 1
ATOM 858 C CA . LEU A 1 105 ? 11.820 15.326 -2.781 1.00 47.78 105 LEU A CA 1
ATOM 859 C C . LEU A 1 105 ? 12.288 16.301 -3.880 1.00 47.78 105 LEU A C 1
ATOM 861 O O . LEU A 1 105 ? 13.049 17.218 -3.568 1.00 47.78 105 LEU A O 1
ATOM 865 N N . PHE A 1 106 ? 11.835 16.129 -5.127 1.00 37.81 106 PHE A N 1
ATOM 866 C CA . PHE A 1 106 ? 12.061 17.059 -6.240 1.00 37.81 106 PHE A CA 1
ATOM 867 C C . PHE A 1 106 ? 10.746 17.545 -6.847 1.00 37.81 106 PHE A C 1
ATOM 869 O O . PHE A 1 106 ? 9.801 16.732 -6.942 1.00 37.81 106 PHE A O 1
#

Organism: Tetracentron sinense (NCBI:txid13715)

Radius of gyration: 22.22 Å; Cα contacts (8 Å, |Δi|>4): 69; chains: 1; bounding box: 62×33×53 Å

pLDDT: mean 82.83, std 12.84, range [37.81, 95.94]

InterPro domains:
  IPR000602 Glycoside hydrolase family 38, N-terminal domain [PF01074] (34-97)
  IPR011330 Glycoside hydrolase/deacetylase, beta/alpha-barrel [SSF88713] (24-97)
  IPR027291 Glycoside hydrolase 38, N-terminal domain superfamily [G3DSA:3.20.110.10] (10-102)
  IPR050843 Glycosyl Hydrolase Family 38 [PTHR11607] (5-101)

Nearest PDB structures (foldseek):
  6b9p-assembly1_A  TM=9.811E-01  e=7.194E-07  Canavalia ensiformis
  6b9o-assembly1_B  TM=9.815E-01  e=9.384E-07  Canavalia ensiformis
  6b9o-assembly1_A  TM=9.806E-01  e=1.224E-06  Canavalia ensiformis
  1o7d-assembly1_A  TM=9.088E-01  e=3.957E-07  Bos taurus
  6b9p-assembly1_B  TM=9.812E-01  e=1.224E-06  Canavalia ensiformis

Secondary structure (DSSP, 8-state):
-HHHHHHHHHHHHHHT-------------PPTTS-------B----SSSSS-HHHHHHT--TTT----HHHHHHHHHHHHHH-TT---B---IIIIIHHHHHHHT-